Protein AF-A0A3A8RKP7-F1 (afdb_monomer)

Foldseek 3Di:
DFDFPDWDWDADPLRKIKIKTKGKDKDWDWDFDDPPDPDDDTDIDIWIKMKIKMKIFADCVLQVLQQVQDPVNLVVLQDADPQKAWDDWDTDSGMTMTMIMHTGQADQADDPPQPPPNDPHHHPVVRVVSVVSSVVSSSVCSVDDDDPPPPPPPDPPDPDPPDPPDDDD

Radius of gyration: 26.59 Å; Cα contacts (8 Å, |Δi|>4): 266; chains: 1; bounding box: 67×60×92 Å

Structure (mmCIF, N/CA/C/O backbone):
data_AF-A0A3A8RKP7-F1
#
_entry.id   AF-A0A3A8RKP7-F1
#
loop_
_atom_site.group_PDB
_atom_site.id
_atom_site.type_symbol
_atom_site.label_atom_id
_atom_site.label_alt_id
_atom_site.label_comp_id
_atom_site.label_asym_id
_atom_site.label_entity_id
_atom_site.label_seq_id
_atom_site.pdbx_PDB_ins_code
_atom_site.Cartn_x
_atom_site.Cartn_y
_atom_site.Cartn_z
_atom_site.occupancy
_atom_site.B_iso_or_equiv
_atom_site.auth_seq_id
_atom_site.auth_comp_id
_atom_site.auth_asym_id
_atom_site.auth_atom_id
_atom_site.pdbx_PDB_model_num
ATOM 1 N N . MET A 1 1 ? -4.243 12.089 -16.912 1.00 61.38 1 MET A N 1
ATOM 2 C CA . MET A 1 1 ? -4.050 11.099 -15.825 1.00 61.38 1 MET A CA 1
ATOM 3 C C . MET A 1 1 ? -3.986 9.742 -16.514 1.00 61.38 1 MET A C 1
ATOM 5 O O . MET A 1 1 ? -4.714 9.591 -17.479 1.00 61.38 1 MET A O 1
ATOM 9 N N . LEU A 1 2 ? -3.069 8.840 -16.154 1.00 77.44 2 LEU A N 1
ATOM 10 C CA . LEU A 1 2 ? -3.02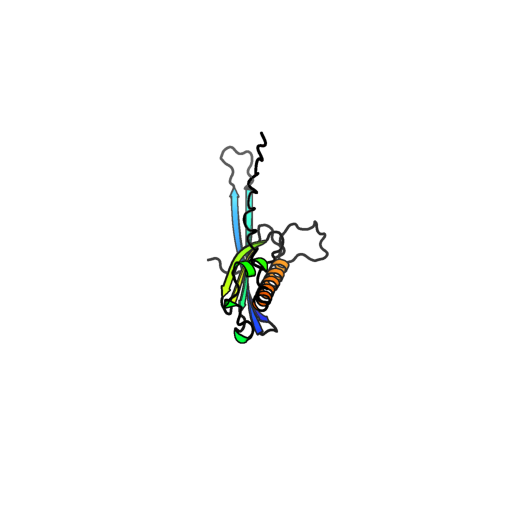1 7.506 -16.777 1.00 77.44 2 LEU A CA 1
ATOM 11 C C . LEU A 1 2 ? -4.050 6.604 -16.092 1.00 77.44 2 LEU A C 1
ATOM 13 O O . LEU A 1 2 ? -4.099 6.594 -14.856 1.00 77.44 2 LEU A O 1
ATOM 17 N N . ASP A 1 3 ? -4.836 5.877 -16.880 1.00 85.31 3 ASP A N 1
ATOM 18 C CA . ASP A 1 3 ? -5.833 4.946 -16.360 1.00 85.31 3 ASP A CA 1
ATOM 19 C C . ASP A 1 3 ? -5.170 3.675 -15.809 1.00 85.31 3 ASP A C 1
ATOM 21 O O . ASP A 1 3 ? -4.168 3.203 -16.357 1.00 85.31 3 ASP A O 1
ATOM 25 N N . PRO A 1 4 ? -5.676 3.126 -14.691 1.00 92.38 4 PRO A N 1
ATOM 26 C CA . PRO A 1 4 ? -5.143 1.898 -14.126 1.00 92.38 4 PRO A CA 1
ATOM 27 C C . PRO A 1 4 ? -5.556 0.692 -14.968 1.00 92.38 4 PRO A C 1
ATOM 29 O O . PRO A 1 4 ? -6.743 0.452 -15.175 1.00 92.38 4 PRO A O 1
ATOM 32 N N . TRP A 1 5 ? -4.581 -0.116 -15.381 1.00 91.94 5 TRP A N 1
ATOM 33 C CA . TRP A 1 5 ? -4.840 -1.387 -16.066 1.00 91.94 5 TRP A CA 1
ATOM 34 C C . TRP A 1 5 ? -5.259 -2.495 -15.087 1.00 91.94 5 TRP A C 1
ATOM 36 O O . TRP A 1 5 ? -5.877 -3.479 -15.485 1.00 91.94 5 TRP A O 1
ATOM 46 N N . LEU A 1 6 ? -4.975 -2.322 -13.791 1.00 93.62 6 LEU A N 1
ATOM 47 C CA . LEU A 1 6 ? -5.468 -3.183 -12.720 1.00 93.62 6 LEU A CA 1
ATOM 48 C C . LEU A 1 6 ? -6.203 -2.344 -11.686 1.00 93.62 6 LEU A C 1
ATOM 50 O O . LEU A 1 6 ? -5.631 -1.421 -11.108 1.00 93.62 6 LEU A O 1
ATOM 54 N N . THR A 1 7 ? -7.441 -2.726 -11.389 1.00 96.69 7 THR A N 1
ATOM 55 C CA . THR A 1 7 ? -8.146 -2.305 -10.178 1.00 96.69 7 THR A CA 1
ATOM 56 C C . THR A 1 7 ? -8.732 -3.538 -9.498 1.00 96.69 7 THR A C 1
ATOM 58 O O . THR A 1 7 ? -9.368 -4.382 -10.137 1.00 96.69 7 THR A O 1
ATOM 61 N N . ARG A 1 8 ? -8.490 -3.662 -8.193 1.00 96.88 8 ARG A N 1
ATOM 62 C CA . ARG A 1 8 ? -9.053 -4.717 -7.347 1.00 96.88 8 ARG A CA 1
ATOM 63 C C . ARG A 1 8 ? -9.619 -4.095 -6.089 1.00 96.88 8 ARG A C 1
ATOM 65 O O . ARG A 1 8 ? -8.943 -3.317 -5.422 1.00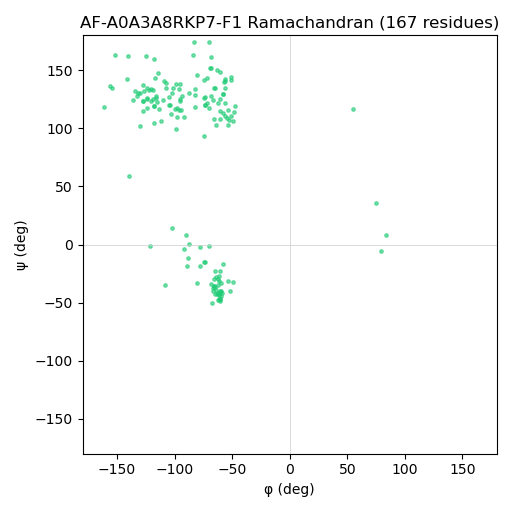 96.88 8 ARG A O 1
ATOM 72 N N . GLU A 1 9 ? -10.852 -4.451 -5.772 1.00 97.38 9 GLU A N 1
ATOM 73 C CA . GLU A 1 9 ? -11.546 -3.995 -4.577 1.00 97.38 9 GLU A CA 1
ATOM 74 C C . GLU A 1 9 ? -12.003 -5.214 -3.788 1.00 97.38 9 GLU A C 1
ATOM 76 O O . GLU A 1 9 ? -12.485 -6.189 -4.360 1.00 97.38 9 GLU A O 1
ATOM 81 N N . THR A 1 10 ? -11.792 -5.187 -2.478 1.00 96.75 10 THR A N 1
ATOM 82 C CA . THR A 1 10 ? -12.181 -6.285 -1.597 1.00 96.75 10 THR A CA 1
ATOM 83 C C . THR A 1 10 ? -12.484 -5.776 -0.198 1.00 96.75 10 THR A C 1
ATOM 85 O O . THR A 1 10 ? -12.102 -4.666 0.192 1.00 96.75 10 THR A O 1
ATOM 88 N N . ARG A 1 11 ? -13.177 -6.609 0.572 1.00 96.75 11 ARG A N 1
ATOM 89 C CA . ARG A 1 11 ? -13.441 -6.385 1.984 1.00 96.75 11 ARG A CA 1
ATOM 90 C C . ARG A 1 11 ? -12.652 -7.394 2.803 1.00 96.75 11 ARG A C 1
ATOM 92 O O . ARG A 1 11 ? -12.769 -8.596 2.596 1.00 96.75 11 ARG A O 1
ATOM 99 N N . LEU A 1 12 ? -11.851 -6.885 3.727 1.00 94.94 12 LEU A N 1
ATOM 100 C CA . LEU A 1 12 ? -11.018 -7.693 4.608 1.00 94.94 12 LEU A CA 1
ATOM 101 C C . LEU A 1 12 ? -11.828 -8.179 5.820 1.00 94.94 12 LEU A C 1
ATOM 103 O O . LEU A 1 12 ? -12.898 -7.645 6.129 1.00 94.94 12 LEU A O 1
ATOM 107 N N . ALA A 1 13 ? -11.315 -9.195 6.517 1.00 93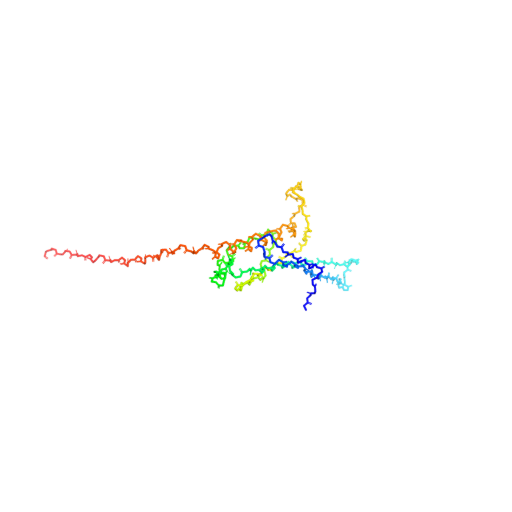.50 13 ALA A N 1
ATOM 108 C CA . ALA A 1 13 ? -12.000 -9.843 7.642 1.00 93.50 13 ALA A CA 1
ATOM 109 C C . ALA A 1 13 ? -12.292 -8.891 8.820 1.00 93.50 13 ALA A C 1
ATOM 111 O O . ALA A 1 13 ? -13.270 -9.051 9.546 1.00 93.50 13 ALA A O 1
ATOM 112 N N . ASP A 1 14 ? -11.485 -7.844 8.988 1.00 91.00 14 ASP A N 1
ATOM 113 C CA . ASP A 1 14 ? -11.690 -6.781 9.977 1.00 91.00 14 ASP A CA 1
ATOM 114 C C . ASP A 1 14 ? -12.768 -5.754 9.566 1.00 91.00 14 ASP A C 1
ATOM 116 O O . ASP A 1 14 ? -13.090 -4.832 10.328 1.00 91.00 14 ASP A O 1
ATOM 120 N N . GLY A 1 15 ? -13.347 -5.925 8.376 1.00 92.81 15 GLY A N 1
ATOM 121 C CA . GLY A 1 15 ? -14.344 -5.055 7.776 1.00 92.81 15 GLY A CA 1
ATOM 122 C C . GLY A 1 15 ? -13.769 -3.841 7.049 1.00 92.81 15 GLY A C 1
ATOM 123 O O . GLY A 1 15 ? -14.562 -2.981 6.660 1.00 92.81 15 GLY A O 1
ATOM 124 N N . ALA A 1 16 ? -12.449 -3.747 6.870 1.00 96.06 16 ALA A N 1
ATOM 125 C CA . ALA A 1 16 ? -11.829 -2.696 6.076 1.00 96.06 16 ALA A CA 1
ATOM 126 C C . ALA A 1 16 ? -12.096 -2.903 4.577 1.00 96.06 16 ALA A C 1
ATOM 128 O O . ALA A 1 16 ? -12.128 -4.028 4.079 1.00 96.06 16 ALA A O 1
ATOM 129 N N . HIS A 1 17 ? -12.299 -1.806 3.851 1.00 97.75 17 HIS A N 1
ATOM 130 C CA . HIS A 1 17 ? -12.438 -1.813 2.398 1.00 97.75 17 HIS A CA 1
ATOM 131 C C . HIS A 1 17 ? -11.081 -1.484 1.785 1.00 97.75 17 HIS A C 1
ATOM 133 O O . HIS A 1 17 ? -10.559 -0.381 1.976 1.00 97.75 17 HIS A O 1
ATOM 139 N N . LEU A 1 18 ? -10.520 -2.441 1.057 1.00 97.94 18 LEU A N 1
ATOM 140 C CA . LEU A 1 18 ? -9.252 -2.307 0.363 1.00 97.94 18 LEU A CA 1
ATOM 141 C C . LEU A 1 18 ? -9.508 -2.065 -1.124 1.00 97.94 18 LEU A C 1
ATOM 143 O O . LEU A 1 18 ? -10.223 -2.831 -1.765 1.00 97.94 18 LEU A O 1
ATOM 147 N N . ARG A 1 19 ? -8.862 -1.042 -1.681 1.00 97.94 19 ARG A N 1
ATOM 148 C CA . ARG A 1 19 ? -8.732 -0.834 -3.123 1.00 97.94 19 ARG A CA 1
ATOM 149 C C . ARG A 1 19 ? -7.259 -0.821 -3.505 1.00 97.94 19 ARG A C 1
ATOM 151 O O . ARG A 1 19 ? -6.496 0.001 -3.000 1.00 97.94 19 ARG A O 1
ATOM 158 N N . LEU A 1 20 ? -6.889 -1.702 -4.421 1.00 97.69 20 LEU A N 1
ATOM 159 C CA . LEU A 1 20 ? -5.583 -1.761 -5.060 1.00 97.69 20 LEU A CA 1
ATOM 160 C C . LEU A 1 20 ? -5.714 -1.287 -6.504 1.00 97.69 20 LEU A C 1
ATOM 162 O O . LEU A 1 20 ? -6.670 -1.646 -7.195 1.00 97.69 20 LEU A O 1
ATOM 166 N N . SER A 1 21 ? -4.748 -0.505 -6.968 1.00 97.12 21 SER A N 1
ATOM 167 C CA . SER A 1 21 ? -4.653 -0.133 -8.376 1.00 97.12 21 SER A CA 1
ATOM 168 C C . SER A 1 21 ? -3.214 -0.109 -8.863 1.00 97.12 21 SER A C 1
ATOM 170 O O . SER A 1 21 ? -2.329 0.339 -8.130 1.00 97.12 21 SER A O 1
ATOM 172 N N . ALA A 1 22 ? -3.005 -0.539 -10.106 1.00 95.38 22 ALA A N 1
ATOM 173 C CA . ALA A 1 22 ? -1.721 -0.475 -10.789 1.00 95.38 22 ALA A CA 1
ATOM 174 C C . ALA A 1 22 ? -1.841 0.360 -12.066 1.00 95.38 22 ALA A C 1
ATOM 176 O O . ALA A 1 22 ? -2.785 0.201 -12.841 1.00 95.38 22 ALA A O 1
ATOM 177 N N . VAL A 1 23 ? -0.883 1.262 -12.261 1.00 94.25 23 VAL A N 1
ATOM 178 C CA . VAL A 1 23 ? -0.758 2.110 -13.448 1.00 94.25 23 VAL A CA 1
ATOM 179 C C . VAL A 1 23 ? 0.654 1.943 -13.977 1.00 94.25 23 VAL A C 1
ATOM 181 O O . VAL A 1 23 ? 1.615 2.207 -13.257 1.00 94.25 23 VAL A O 1
ATOM 184 N N . GLU A 1 24 ? 0.784 1.554 -15.235 1.00 90.06 24 GLU A N 1
ATOM 185 C CA . GLU A 1 24 ? 2.074 1.446 -15.901 1.00 90.06 24 GLU A CA 1
ATOM 186 C C . GLU A 1 24 ? 2.307 2.655 -16.801 1.00 90.06 24 GLU A C 1
ATOM 188 O O . GLU A 1 24 ? 1.419 3.111 -17.523 1.00 90.06 24 GLU A O 1
ATOM 193 N N . ARG A 1 25 ? 3.515 3.210 -16.725 1.00 87.31 25 ARG A N 1
ATOM 194 C CA . ARG A 1 25 ? 3.975 4.264 -17.617 1.00 87.31 25 ARG A CA 1
ATOM 195 C C . ARG A 1 25 ? 5.174 3.748 -18.394 1.00 87.31 25 ARG A C 1
ATOM 197 O O . ARG A 1 25 ? 6.280 3.739 -17.861 1.00 87.31 25 ARG A O 1
ATOM 204 N N . ARG A 1 26 ? 4.928 3.425 -19.659 1.00 82.00 26 ARG A N 1
ATOM 205 C CA . ARG A 1 26 ? 5.942 3.056 -20.645 1.00 82.00 26 ARG A CA 1
ATOM 206 C C . ARG A 1 26 ? 6.488 4.300 -21.337 1.00 82.00 26 ARG A C 1
ATOM 208 O O . ARG A 1 26 ? 5.725 5.150 -21.804 1.00 82.00 26 ARG A O 1
ATOM 215 N N . ARG A 1 27 ? 7.811 4.440 -21.409 1.00 76.06 27 ARG A N 1
ATOM 216 C CA . ARG A 1 27 ? 8.482 5.459 -22.230 1.00 76.06 27 ARG A CA 1
ATOM 217 C C . ARG A 1 27 ? 9.450 4.779 -23.186 1.00 76.06 27 ARG A C 1
ATOM 219 O O . ARG A 1 27 ? 10.453 4.217 -22.771 1.00 76.06 27 ARG A O 1
ATOM 226 N N . ASN A 1 28 ? 9.190 4.946 -24.476 1.00 74.44 28 ASN A N 1
ATOM 227 C CA . ASN A 1 28 ? 10.072 4.474 -25.535 1.00 74.44 28 ASN A CA 1
ATOM 228 C C . ASN A 1 28 ? 10.998 5.617 -25.955 1.00 74.44 28 ASN A C 1
ATOM 230 O O . ASN A 1 28 ? 10.548 6.648 -26.456 1.00 74.44 28 ASN A O 1
ATOM 234 N N . LYS A 1 29 ? 12.303 5.462 -25.737 1.00 70.69 29 LYS A N 1
ATOM 235 C CA . LYS A 1 29 ? 13.331 6.351 -26.282 1.00 70.69 29 LYS A CA 1
ATOM 236 C C . LYS A 1 29 ? 13.904 5.705 -27.534 1.00 70.69 29 LYS A C 1
ATOM 238 O O . LYS A 1 29 ? 14.632 4.722 -27.443 1.00 70.69 29 LYS A O 1
ATOM 243 N N . ILE A 1 30 ? 13.604 6.284 -28.690 1.00 74.56 30 ILE A N 1
ATOM 244 C CA . ILE A 1 30 ? 14.209 5.896 -29.964 1.00 74.56 30 ILE A CA 1
ATOM 245 C C . ILE A 1 30 ? 15.344 6.877 -30.242 1.00 74.56 30 ILE A C 1
ATOM 247 O O . ILE A 1 30 ? 15.115 8.076 -30.371 1.00 74.56 30 ILE A O 1
ATOM 251 N N . SER A 1 31 ? 16.576 6.382 -30.307 1.00 69.12 31 SER A N 1
ATOM 252 C CA . SER A 1 31 ? 17.723 7.166 -30.758 1.00 69.12 31 SER A CA 1
ATOM 253 C C . SER A 1 31 ? 18.018 6.813 -32.211 1.00 69.12 31 SER A C 1
ATOM 255 O O . SER A 1 31 ? 18.334 5.662 -32.535 1.00 69.12 31 SER A O 1
ATOM 257 N N . VAL A 1 32 ? 17.872 7.816 -33.079 1.00 66.56 32 VAL A N 1
ATOM 258 C CA . VAL A 1 32 ? 18.281 7.757 -3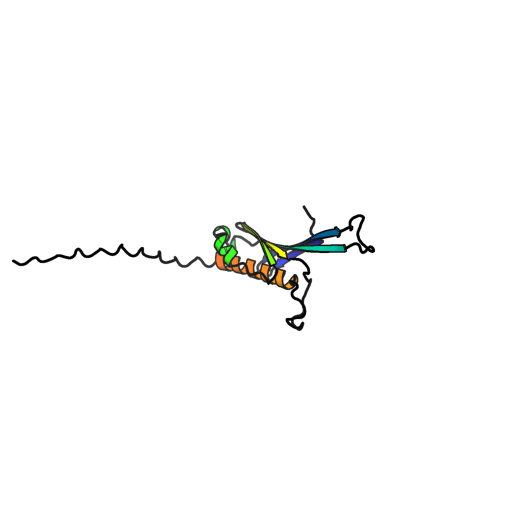4.483 1.00 66.56 32 VAL A CA 1
ATOM 259 C C . VAL A 1 32 ? 19.683 8.368 -34.576 1.00 66.56 32 VAL A C 1
ATOM 261 O O . VAL A 1 32 ? 19.866 9.495 -34.115 1.00 66.56 32 VAL A O 1
ATOM 264 N N . PRO A 1 33 ? 20.685 7.644 -35.101 1.00 67.62 33 PRO A N 1
ATOM 265 C CA . PRO A 1 33 ? 22.018 8.202 -35.309 1.00 67.62 33 PRO A CA 1
ATOM 266 C C . PRO A 1 33 ? 22.003 9.363 -36.316 1.00 67.62 33 PRO A C 1
ATOM 268 O O . PRO A 1 33 ? 21.179 9.376 -37.231 1.00 67.62 33 PRO A O 1
ATOM 271 N N . GLY A 1 34 ? 22.926 10.315 -36.153 1.00 65.00 34 GLY A N 1
ATOM 272 C CA . GLY A 1 34 ? 23.129 11.427 -37.088 1.00 65.00 34 GLY A CA 1
ATOM 273 C C . GLY A 1 34 ? 23.735 10.997 -38.437 1.00 65.00 34 GLY A C 1
ATOM 274 O O . GLY A 1 34 ? 24.122 9.837 -38.597 1.00 65.00 34 GLY A O 1
ATOM 275 N N . PRO A 1 35 ? 23.847 11.926 -39.404 1.00 64.50 35 PRO A N 1
ATOM 276 C CA . PRO A 1 35 ? 24.147 11.622 -40.809 1.00 64.50 35 PRO A CA 1
ATOM 277 C C . PRO A 1 35 ? 25.493 10.918 -41.074 1.00 64.50 35 PRO A C 1
ATOM 279 O O . PRO A 1 35 ? 25.595 10.204 -42.063 1.00 64.50 35 PRO A O 1
ATOM 282 N N . ASN A 1 36 ? 26.484 11.030 -40.180 1.00 71.38 36 ASN A N 1
ATOM 283 C CA . ASN A 1 36 ? 27.832 10.460 -40.364 1.00 71.38 36 ASN A CA 1
ATOM 284 C C . ASN A 1 36 ? 28.095 9.155 -39.581 1.00 71.38 36 ASN A C 1
ATOM 286 O O . ASN A 1 36 ? 29.246 8.760 -39.406 1.00 71.38 36 ASN A O 1
ATOM 290 N N . ALA A 1 37 ? 27.063 8.486 -39.056 1.00 62.56 37 ALA A N 1
ATOM 291 C CA . ALA A 1 37 ? 27.256 7.265 -38.271 1.00 62.56 37 ALA A CA 1
ATOM 292 C C . ALA A 1 37 ? 27.423 6.013 -39.166 1.00 62.56 37 ALA A C 1
ATOM 294 O O . ALA A 1 37 ? 26.557 5.753 -40.008 1.00 62.56 37 ALA A O 1
ATOM 295 N N . PRO A 1 38 ? 28.473 5.191 -38.964 1.00 57.47 38 PRO A N 1
ATOM 296 C CA . PRO A 1 38 ? 28.668 3.965 -39.728 1.00 57.47 38 PRO A CA 1
ATOM 297 C C . PRO A 1 38 ? 27.636 2.906 -39.308 1.00 57.47 38 PRO A C 1
ATOM 299 O O . PRO A 1 38 ? 27.563 2.531 -38.143 1.00 57.47 38 PRO A O 1
ATOM 302 N N . TRP A 1 39 ? 26.844 2.446 -40.281 1.00 56.41 39 TRP A N 1
ATOM 303 C CA . TRP A 1 39 ? 25.930 1.292 -40.252 1.00 56.41 39 TRP A CA 1
ATOM 304 C C . TRP A 1 39 ? 24.851 1.238 -39.142 1.00 56.41 39 TRP A C 1
ATOM 306 O O . TRP A 1 39 ? 25.084 1.167 -37.938 1.00 56.41 39 TRP A O 1
ATOM 316 N N . ARG A 1 40 ? 23.588 1.269 -39.589 1.00 62.41 40 ARG A N 1
ATOM 317 C CA . ARG A 1 40 ? 22.405 1.604 -38.785 1.00 62.41 40 ARG A CA 1
ATOM 318 C C . ARG A 1 40 ? 21.988 0.496 -37.814 1.00 62.41 40 ARG A C 1
ATOM 320 O O . ARG A 1 40 ? 21.473 -0.538 -38.229 1.00 62.41 40 ARG A O 1
ATOM 327 N N . ARG A 1 41 ? 21.984 0.802 -36.515 1.00 59.06 41 ARG A N 1
ATOM 328 C CA . ARG A 1 41 ? 21.085 0.147 -35.552 1.00 59.06 41 ARG A CA 1
ATOM 329 C C . ARG A 1 41 ? 20.323 1.218 -34.768 1.00 59.06 41 ARG A C 1
ATOM 331 O O . ARG A 1 41 ? 20.927 2.002 -34.039 1.00 59.06 41 ARG A O 1
ATOM 338 N N . LYS A 1 42 ? 18.993 1.281 -34.939 1.00 66.56 42 LYS A N 1
ATOM 339 C CA . LYS A 1 42 ? 18.117 2.104 -34.085 1.00 66.56 42 LYS A CA 1
ATOM 340 C C . LYS A 1 42 ? 18.269 1.592 -32.652 1.00 66.56 42 LYS A C 1
ATOM 342 O O . LYS A 1 42 ? 18.079 0.402 -32.414 1.00 66.56 42 LYS A O 1
ATOM 347 N N . LYS A 1 43 ? 18.609 2.467 -31.704 1.00 59.59 43 LYS A N 1
ATOM 348 C CA . LYS A 1 43 ? 18.607 2.103 -30.281 1.00 59.59 43 LYS A CA 1
ATOM 349 C C . LYS A 1 43 ? 17.238 2.449 -29.712 1.00 59.59 43 LYS A C 1
ATOM 351 O O . LYS A 1 43 ? 16.907 3.629 -29.605 1.00 59.59 43 LYS A O 1
ATOM 356 N N . ALA A 1 44 ? 16.449 1.432 -29.386 1.00 67.31 44 ALA A N 1
ATOM 357 C CA . ALA A 1 44 ? 15.237 1.584 -28.595 1.00 67.31 44 ALA A CA 1
ATOM 358 C C . ALA A 1 44 ? 15.586 1.300 -27.129 1.00 67.31 44 ALA A C 1
ATOM 360 O O . ALA A 1 44 ? 16.170 0.261 -26.830 1.00 67.31 44 ALA A O 1
ATOM 361 N N . LYS A 1 45 ? 15.274 2.234 -26.229 1.00 60.59 45 LYS A N 1
ATOM 362 C CA . LYS A 1 45 ? 15.287 1.995 -24.786 1.00 60.59 45 LYS A CA 1
ATOM 363 C C . LYS A 1 45 ? 13.870 2.139 -24.263 1.00 60.59 45 LYS A C 1
ATOM 365 O O . LYS A 1 45 ? 13.245 3.179 -24.464 1.00 60.59 45 LYS A O 1
ATOM 370 N N . GLU A 1 46 ? 13.391 1.088 -23.628 1.00 69.12 46 GLU A N 1
ATOM 371 C CA . GLU A 1 46 ? 12.089 1.035 -22.992 1.00 69.12 46 GLU A CA 1
ATOM 372 C C . GLU A 1 46 ? 12.248 1.281 -21.498 1.00 69.12 46 GLU A C 1
ATOM 374 O O . GLU A 1 46 ? 13.208 0.830 -20.873 1.00 69.12 46 GLU A O 1
ATOM 379 N N . TYR A 1 47 ? 11.339 2.077 -20.963 1.00 67.19 47 TYR A N 1
ATOM 380 C CA . TYR A 1 47 ? 11.345 2.516 -19.586 1.00 67.19 47 TYR A CA 1
ATOM 381 C C . TYR A 1 47 ? 9.960 2.270 -19.010 1.00 67.19 47 TYR A C 1
ATOM 383 O O . TYR A 1 47 ? 9.052 3.069 -19.256 1.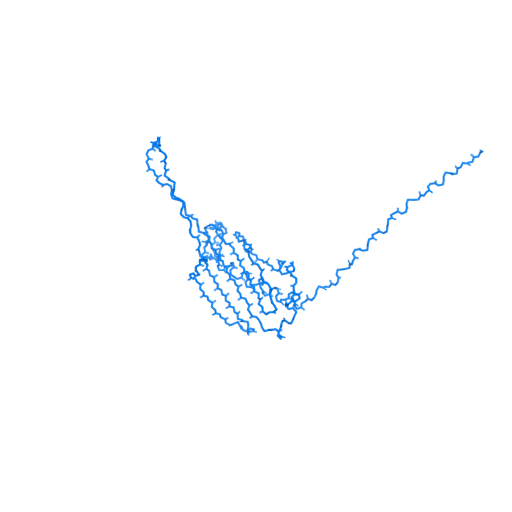00 67.19 47 TYR A O 1
ATOM 391 N N . ASP A 1 48 ? 9.819 1.201 -18.235 1.00 79.19 48 ASP A N 1
ATOM 392 C CA . ASP A 1 48 ? 8.554 0.857 -17.599 1.00 79.19 48 ASP A CA 1
ATOM 393 C C . ASP A 1 48 ? 8.596 1.239 -16.134 1.00 79.19 48 ASP A C 1
ATOM 395 O O . ASP A 1 48 ? 9.365 0.716 -15.328 1.00 79.19 48 ASP A O 1
ATOM 399 N N . THR A 1 49 ? 7.780 2.228 -15.795 1.00 88.50 49 THR A N 1
ATOM 400 C CA . THR A 1 49 ? 7.565 2.639 -14.415 1.00 88.50 49 THR A CA 1
ATOM 401 C C . THR A 1 49 ? 6.210 2.134 -13.961 1.00 88.50 49 THR A C 1
ATOM 403 O O . THR A 1 49 ? 5.183 2.555 -14.502 1.00 88.50 49 THR A O 1
ATOM 406 N N . LEU A 1 50 ? 6.196 1.305 -12.919 1.00 92.62 50 LEU A N 1
ATOM 407 C CA . LEU A 1 50 ? 4.956 0.865 -12.293 1.00 92.62 50 LEU A CA 1
ATOM 408 C C . LEU A 1 50 ? 4.610 1.770 -11.112 1.00 92.62 50 LEU A C 1
ATOM 410 O O . LEU A 1 50 ? 5.410 1.982 -10.200 1.00 92.62 50 LEU A O 1
ATOM 414 N N . PHE A 1 51 ? 3.385 2.282 -11.100 1.00 94.88 51 PHE A N 1
ATOM 415 C CA . PHE A 1 51 ? 2.796 2.937 -9.943 1.00 94.88 51 PHE A CA 1
ATOM 416 C C . PHE A 1 51 ? 1.791 1.997 -9.296 1.00 94.88 51 PHE A C 1
ATOM 418 O O . PHE A 1 51 ? 0.792 1.630 -9.913 1.00 94.88 51 PHE A O 1
ATOM 425 N N . LEU A 1 52 ? 2.039 1.660 -8.034 1.00 96.75 52 LEU A N 1
ATOM 426 C CA . LEU A 1 52 ? 1.130 0.8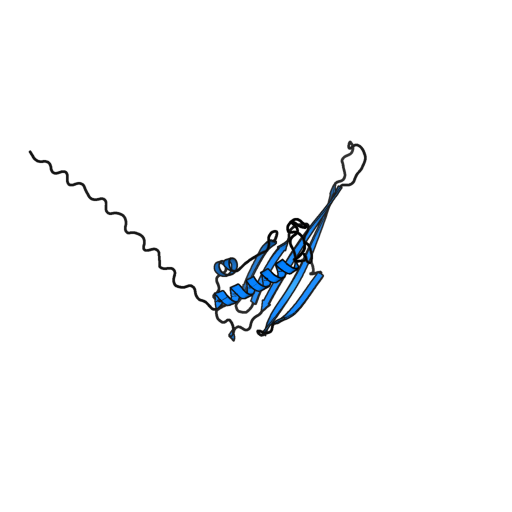70 -7.213 1.00 96.75 52 LEU A CA 1
ATOM 427 C C . LEU A 1 52 ? 0.483 1.776 -6.179 1.00 96.75 52 LEU A C 1
ATOM 429 O O . LEU A 1 52 ? 1.154 2.585 -5.535 1.00 96.75 52 LEU A O 1
ATOM 433 N N . GLU A 1 53 ? -0.823 1.640 -6.008 1.00 97.75 53 GLU A N 1
ATOM 434 C CA . GLU A 1 53 ? -1.583 2.404 -5.033 1.00 97.75 53 GLU A CA 1
ATOM 435 C C . GLU A 1 53 ? -2.507 1.484 -4.236 1.00 97.75 53 GLU A C 1
ATOM 437 O O . GLU A 1 53 ? -3.291 0.728 -4.804 1.00 97.75 53 GLU A O 1
ATOM 442 N N . ALA A 1 54 ? -2.412 1.580 -2.911 1.00 98.00 54 ALA A N 1
ATOM 443 C CA . ALA A 1 54 ? -3.270 0.900 -1.959 1.00 98.00 54 ALA A CA 1
ATOM 444 C C . ALA A 1 54 ? -4.061 1.942 -1.167 1.00 98.00 54 ALA A C 1
ATOM 446 O O . ALA A 1 54 ? -3.493 2.867 -0.577 1.00 98.00 54 ALA A O 1
ATOM 447 N N . ARG A 1 55 ? -5.383 1.795 -1.153 1.00 97.81 55 ARG A N 1
ATOM 448 C CA . ARG A 1 55 ? -6.305 2.606 -0.358 1.00 97.81 55 ARG A CA 1
ATOM 449 C C . ARG A 1 55 ? -7.037 1.702 0.611 1.00 97.81 55 ARG A C 1
ATOM 451 O O . ARG A 1 55 ? -7.684 0.750 0.187 1.00 97.81 55 ARG A O 1
ATOM 458 N N . LEU A 1 56 ? -6.972 2.034 1.889 1.00 97.69 56 LEU A N 1
ATOM 459 C CA . LEU A 1 56 ? -7.652 1.309 2.948 1.00 97.69 56 LEU A CA 1
ATOM 460 C C . LEU A 1 56 ? -8.655 2.242 3.614 1.00 97.69 56 LEU A C 1
ATOM 462 O O . LEU A 1 56 ? -8.275 3.279 4.154 1.00 97.69 56 LEU A O 1
ATOM 466 N N . ARG A 1 57 ? -9.937 1.884 3.573 1.00 97.25 57 ARG A N 1
ATOM 467 C CA . ARG A 1 57 ? -10.993 2.566 4.323 1.00 97.25 57 ARG A CA 1
ATOM 468 C C . ARG A 1 57 ? -11.409 1.706 5.507 1.00 97.25 57 ARG A C 1
ATOM 470 O O . ARG A 1 57 ? -11.791 0.553 5.332 1.00 97.25 57 ARG A O 1
ATOM 477 N N . VAL A 1 58 ? -11.383 2.287 6.697 1.00 96.31 58 VAL A N 1
ATOM 478 C CA . VAL A 1 58 ? -11.745 1.629 7.956 1.00 96.31 58 VAL A CA 1
ATOM 479 C C . VAL A 1 58 ? -12.942 2.321 8.597 1.00 96.31 58 VAL A C 1
ATOM 481 O O . VAL A 1 58 ? -13.237 3.477 8.309 1.00 96.31 58 VAL A O 1
ATOM 484 N N . LYS A 1 59 ? -13.646 1.621 9.488 1.00 92.19 59 LYS A N 1
ATOM 485 C CA . LYS A 1 59 ? -14.724 2.227 10.281 1.00 92.19 59 LYS A CA 1
ATOM 486 C C . LYS A 1 59 ? -14.127 3.115 11.376 1.00 92.19 59 LYS A C 1
ATOM 488 O O . LYS A 1 59 ? -13.376 2.591 12.202 1.00 92.19 59 LYS A O 1
ATOM 493 N N . ALA A 1 60 ? -14.537 4.386 11.468 1.00 88.69 60 ALA A N 1
ATOM 494 C CA . ALA A 1 60 ? -14.071 5.301 12.520 1.00 88.69 60 ALA A CA 1
ATOM 495 C C . ALA A 1 60 ? -14.230 4.722 13.934 1.00 88.69 60 ALA A C 1
ATOM 497 O O . ALA A 1 60 ? -13.309 4.810 14.739 1.00 88.69 60 ALA A O 1
ATOM 498 N N . LYS A 1 61 ? -15.345 4.027 14.216 1.00 88.38 61 LYS A N 1
ATOM 499 C CA . LYS A 1 61 ? -15.594 3.387 15.525 1.00 88.38 61 LYS A CA 1
ATOM 500 C C . LYS A 1 61 ? -14.465 2.441 15.974 1.00 88.38 61 LYS A C 1
ATOM 502 O O . LYS A 1 61 ? -14.230 2.313 17.167 1.00 88.38 61 LYS A O 1
ATOM 507 N N . ARG A 1 62 ? -13.769 1.777 15.039 1.00 87.69 62 ARG A N 1
ATOM 508 C CA . ARG A 1 62 ? -12.652 0.852 15.335 1.00 87.69 62 ARG A CA 1
ATOM 509 C C . ARG A 1 62 ? -11.287 1.548 15.391 1.00 87.69 62 ARG A C 1
ATOM 511 O O . ARG A 1 62 ? -10.334 0.976 15.918 1.00 87.69 62 ARG A O 1
ATOM 518 N N . HIS A 1 63 ? -11.183 2.744 14.816 1.00 90.00 63 HIS A N 1
ATOM 519 C CA . HIS A 1 63 ? -9.942 3.512 14.701 1.00 90.00 63 HIS A CA 1
ATOM 520 C C . HIS A 1 63 ? -10.185 5.010 14.958 1.00 90.00 63 HIS A C 1
ATOM 522 O O . HIS A 1 63 ? -9.894 5.833 14.091 1.00 90.00 63 HIS A O 1
ATOM 528 N N . PRO A 1 64 ? -10.693 5.397 16.145 1.00 89.12 64 PRO A N 1
ATOM 529 C CA . PRO A 1 64 ? -11.080 6.786 16.415 1.00 89.12 64 PRO A CA 1
ATOM 530 C C . PRO A 1 64 ? -9.890 7.756 16.371 1.00 89.12 64 PRO A C 1
ATOM 532 O O . PRO A 1 64 ? -10.037 8.923 16.029 1.00 89.12 64 PRO A O 1
ATOM 535 N N . ARG A 1 65 ? -8.689 7.256 16.676 1.00 91.19 65 ARG A N 1
ATOM 536 C CA . ARG A 1 65 ? -7.434 8.018 16.719 1.00 91.19 65 ARG A CA 1
ATOM 537 C C . ARG A 1 65 ? -6.677 8.043 15.386 1.00 91.19 65 ARG A C 1
ATOM 539 O O . ARG A 1 65 ? -5.550 8.521 15.322 1.00 91.19 65 ARG A O 1
ATOM 546 N N . LEU A 1 66 ? -7.270 7.545 14.300 1.00 92.06 66 LEU A N 1
ATOM 547 C CA . LEU A 1 66 ? -6.622 7.603 12.987 1.00 92.06 66 LEU A CA 1
ATOM 548 C C . LEU A 1 66 ? -6.445 9.048 12.505 1.00 92.06 66 LEU A C 1
ATOM 550 O O . LEU A 1 66 ? -5.411 9.383 11.939 1.00 92.06 66 LEU A O 1
ATOM 554 N N . ALA A 1 67 ? -7.420 9.916 12.791 1.00 88.38 67 ALA A N 1
ATOM 555 C CA . ALA A 1 67 ? -7.349 11.341 12.465 1.00 88.38 67 ALA A CA 1
ATOM 556 C C . ALA A 1 67 ? -6.237 12.086 13.226 1.00 88.38 67 ALA A C 1
ATOM 558 O O . ALA A 1 67 ? -5.782 13.127 12.769 1.00 88.38 67 ALA A O 1
ATOM 559 N N . THR A 1 68 ? -5.801 11.556 14.373 1.00 90.44 68 THR A N 1
ATOM 560 C CA . THR A 1 68 ? -4.736 12.148 15.196 1.00 90.44 68 THR A CA 1
ATOM 561 C C . THR A 1 68 ? -3.346 11.616 14.843 1.00 90.44 68 THR A C 1
ATOM 563 O O . THR A 1 68 ? -2.361 12.052 15.433 1.00 90.44 68 THR A O 1
ATOM 566 N N . LEU A 1 69 ? -3.244 10.654 13.917 1.00 92.38 69 LEU A N 1
ATOM 567 C CA . LEU A 1 69 ? -1.960 10.116 13.486 1.00 92.38 69 LEU A CA 1
ATOM 568 C C . LEU A 1 69 ? -1.210 11.174 12.671 1.00 92.38 69 LEU A C 1
ATOM 570 O O . LEU A 1 69 ? -1.666 11.591 11.607 1.00 92.38 69 LEU A O 1
ATOM 574 N N . THR A 1 70 ? -0.048 11.592 13.170 1.00 92.38 70 THR A N 1
ATOM 575 C CA . THR A 1 70 ? 0.809 12.547 12.467 1.00 92.38 70 THR A CA 1
ATOM 576 C C . THR A 1 70 ? 1.418 11.918 11.217 1.00 92.38 70 THR A C 1
ATOM 578 O O . THR A 1 70 ? 1.649 10.706 11.147 1.00 92.38 70 THR A O 1
ATOM 581 N N . GLN A 1 71 ? 1.704 12.761 10.225 1.00 93.38 71 GLN A N 1
ATOM 582 C CA . GLN A 1 71 ? 2.318 12.325 8.975 1.00 93.38 71 GLN A CA 1
ATOM 583 C C . GLN A 1 71 ? 3.677 11.647 9.216 1.00 93.38 71 GLN A C 1
ATOM 585 O O . GLN A 1 71 ? 3.933 10.600 8.626 1.00 93.38 71 GLN A O 1
ATOM 590 N N . ASP A 1 72 ? 4.499 12.188 10.120 1.00 92.81 72 ASP A N 1
ATOM 591 C CA . ASP A 1 72 ? 5.833 11.654 10.427 1.00 92.81 72 ASP A CA 1
ATOM 592 C C . ASP A 1 72 ? 5.755 10.235 11.000 1.00 92.81 72 ASP A C 1
ATOM 594 O O . ASP A 1 72 ? 6.388 9.315 10.482 1.00 92.81 72 ASP A O 1
ATOM 598 N N . ARG A 1 73 ? 4.876 10.012 11.988 1.00 92.00 73 ARG A N 1
ATOM 599 C CA . ARG A 1 73 ? 4.634 8.675 12.557 1.00 92.00 73 ARG A CA 1
ATOM 600 C C . ARG A 1 73 ? 4.121 7.688 11.520 1.00 92.00 73 ARG A C 1
ATOM 602 O O . ARG A 1 73 ? 4.493 6.517 11.521 1.00 92.00 73 ARG A O 1
ATOM 609 N N . ALA A 1 74 ? 3.238 8.135 10.634 1.00 94.00 74 ALA A N 1
ATOM 610 C CA . ALA A 1 74 ? 2.759 7.271 9.570 1.00 94.00 74 ALA A CA 1
ATOM 611 C C . ALA A 1 74 ? 3.877 6.926 8.582 1.00 94.00 74 ALA A C 1
ATOM 613 O O . ALA A 1 74 ? 3.947 5.792 8.117 1.00 94.00 74 ALA A O 1
ATOM 614 N N . GLN A 1 75 ? 4.769 7.870 8.284 1.00 95.56 75 GLN A N 1
ATOM 615 C CA . GLN A 1 75 ? 5.918 7.630 7.421 1.00 95.56 75 GLN A CA 1
ATOM 616 C C . GLN A 1 75 ? 6.914 6.644 8.051 1.00 95.56 75 GLN A C 1
ATOM 618 O O . GLN A 1 75 ? 7.437 5.793 7.336 1.00 95.56 75 GLN A O 1
ATOM 623 N N . GLU A 1 76 ? 7.107 6.669 9.373 1.00 93.56 76 GLU A N 1
ATOM 624 C CA . GLU A 1 76 ? 7.919 5.677 10.102 1.00 93.56 76 GLU A CA 1
ATOM 625 C C . GLU A 1 76 ? 7.379 4.242 9.971 1.00 93.56 76 GLU A C 1
ATOM 627 O O . GLU A 1 76 ? 8.156 3.281 9.943 1.00 93.56 76 GLU A O 1
ATOM 632 N N . ALA A 1 77 ? 6.057 4.088 9.845 1.00 95.25 77 ALA A N 1
ATOM 633 C CA . ALA A 1 77 ? 5.408 2.798 9.609 1.00 95.25 77 ALA A CA 1
ATOM 634 C C . ALA A 1 77 ? 5.586 2.272 8.177 1.00 95.25 77 ALA A C 1
ATOM 636 O O . ALA A 1 77 ? 5.327 1.093 7.927 1.00 95.25 77 ALA A O 1
ATOM 637 N N . VAL A 1 78 ? 6.007 3.114 7.228 1.00 96.56 78 VAL A N 1
ATOM 638 C CA . VAL A 1 78 ? 6.190 2.697 5.838 1.00 96.56 78 VAL A CA 1
ATOM 639 C C . VAL A 1 78 ? 7.434 1.824 5.717 1.00 96.56 78 VAL A C 1
ATOM 641 O O . VAL A 1 78 ? 8.565 2.245 5.970 1.00 96.56 78 VAL A O 1
ATOM 644 N N . ARG A 1 79 ? 7.222 0.590 5.261 1.00 94.75 79 ARG A N 1
ATOM 645 C CA . ARG A 1 79 ? 8.271 -0.343 4.857 1.00 94.75 79 ARG A CA 1
ATOM 646 C C . ARG A 1 79 ? 8.078 -0.661 3.383 1.00 94.75 79 ARG A C 1
ATOM 648 O O . ARG A 1 79 ? 7.035 -1.177 2.994 1.00 94.75 79 ARG A O 1
ATOM 655 N N . LEU A 1 80 ? 9.077 -0.342 2.564 1.00 91.75 80 LEU A N 1
ATOM 656 C CA . LEU A 1 80 ? 9.068 -0.606 1.126 1.00 91.75 80 LEU A CA 1
ATOM 657 C C . LEU A 1 80 ? 10.147 -1.632 0.769 1.00 91.75 80 LEU A C 1
ATOM 659 O O . LEU A 1 80 ? 11.191 -1.651 1.426 1.00 91.75 80 LEU A O 1
ATOM 663 N N . PRO A 1 81 ? 9.926 -2.475 -0.253 1.00 88.44 81 PRO A N 1
ATOM 664 C CA . PRO A 1 81 ? 10.981 -3.343 -0.752 1.00 88.44 81 PRO A CA 1
ATOM 665 C C . PRO A 1 81 ? 12.086 -2.524 -1.448 1.00 88.44 81 PRO A C 1
ATOM 667 O O . PRO A 1 81 ? 11.845 -1.385 -1.866 1.00 88.44 81 PRO A O 1
ATOM 670 N N . PRO A 1 82 ? 13.288 -3.102 -1.621 1.00 84.88 82 PRO A N 1
ATOM 671 C CA . PRO A 1 82 ? 14.333 -2.509 -2.452 1.00 84.88 82 PRO A CA 1
ATOM 672 C C . PRO A 1 82 ? 13.807 -2.143 -3.849 1.00 84.88 82 PRO A C 1
ATOM 674 O O . PRO A 1 82 ? 12.984 -2.857 -4.416 1.00 84.88 82 PRO A O 1
ATOM 677 N N . GLY A 1 83 ? 14.251 -1.005 -4.38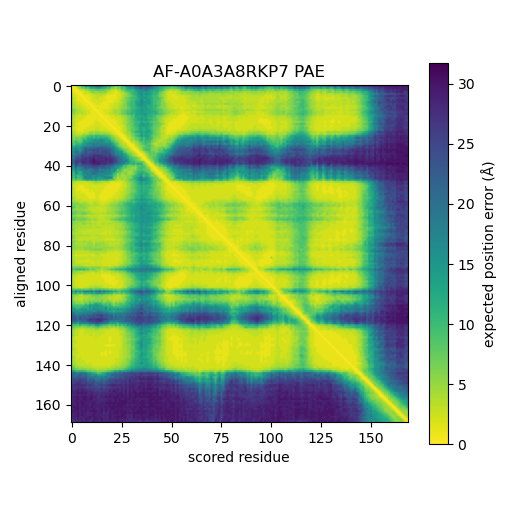9 1.00 85.38 83 GLY A N 1
ATOM 678 C CA . GLY A 1 83 ? 13.814 -0.514 -5.705 1.00 85.38 83 GLY A CA 1
ATOM 679 C C . GLY A 1 83 ? 12.442 0.181 -5.730 1.00 85.38 83 GLY A C 1
ATOM 680 O O . GLY A 1 83 ? 12.073 0.760 -6.753 1.00 85.38 83 GLY A O 1
ATOM 681 N N . ALA A 1 84 ? 11.701 0.196 -4.615 1.00 91.94 84 ALA A N 1
ATOM 682 C CA . ALA A 1 84 ? 10.455 0.947 -4.484 1.00 91.94 84 ALA A CA 1
ATOM 683 C C . ALA A 1 84 ? 10.674 2.321 -3.833 1.00 91.94 84 ALA A C 1
ATOM 685 O O . ALA A 1 84 ? 11.382 2.458 -2.836 1.00 91.94 84 ALA A O 1
ATOM 686 N N . LYS A 1 85 ? 10.006 3.352 -4.359 1.00 94.25 85 LYS A N 1
ATOM 687 C CA . LYS A 1 85 ? 10.037 4.722 -3.824 1.00 94.25 85 LYS A CA 1
ATOM 688 C C . LYS A 1 85 ? 8.644 5.171 -3.403 1.00 94.25 85 LYS A C 1
ATOM 690 O O . LYS A 1 85 ? 7.685 5.025 -4.160 1.00 94.25 85 LYS A O 1
ATOM 695 N N . LEU A 1 86 ? 8.532 5.754 -2.210 1.00 96.75 86 LEU A N 1
ATOM 696 C CA . LEU A 1 86 ? 7.289 6.361 -1.737 1.00 96.75 86 LEU A CA 1
ATOM 697 C C . LEU A 1 86 ? 6.958 7.581 -2.601 1.00 96.75 86 LEU A C 1
ATOM 699 O O . LEU A 1 86 ? 7.772 8.490 -2.727 1.00 96.75 86 LEU A O 1
ATOM 703 N N . GLN A 1 87 ? 5.762 7.611 -3.187 1.00 95.62 87 GLN A N 1
ATOM 704 C CA . GLN A 1 87 ? 5.311 8.736 -4.008 1.00 95.62 87 GLN A CA 1
ATOM 705 C C . GLN A 1 87 ? 4.229 9.563 -3.312 1.00 95.62 87 GLN A C 1
ATOM 707 O O . GLN A 1 87 ? 4.147 10.775 -3.500 1.00 95.62 87 GLN A O 1
ATOM 712 N N . ARG A 1 88 ? 3.352 8.911 -2.543 1.00 96.25 88 ARG A N 1
ATOM 713 C CA . ARG A 1 88 ? 2.282 9.588 -1.809 1.00 96.25 88 ARG A CA 1
ATOM 714 C C . ARG A 1 88 ? 1.876 8.778 -0.591 1.00 96.25 88 ARG A C 1
ATOM 716 O O . ARG A 1 88 ? 1.611 7.586 -0.704 1.00 96.25 88 ARG A O 1
ATOM 723 N N . LEU A 1 89 ? 1.727 9.470 0.527 1.00 97.62 89 LEU A N 1
ATOM 724 C CA . LEU A 1 89 ? 1.072 8.971 1.725 1.00 97.62 89 LEU A CA 1
ATOM 725 C C . LEU A 1 89 ? 0.012 9.992 2.132 1.00 97.62 89 LEU A C 1
ATOM 727 O O . LEU A 1 89 ? 0.334 11.168 2.296 1.00 97.62 89 LEU A O 1
ATOM 731 N N . ARG A 1 90 ? -1.247 9.566 2.241 1.00 96.12 90 ARG A N 1
ATOM 732 C CA . ARG A 1 90 ? -2.340 10.396 2.759 1.00 96.12 90 ARG A CA 1
ATOM 733 C C . ARG A 1 90 ? -3.068 9.663 3.867 1.00 96.12 90 ARG A C 1
ATOM 735 O O . ARG A 1 90 ? -3.399 8.485 3.732 1.00 96.12 90 ARG A O 1
ATOM 742 N N . ILE A 1 91 ? -3.360 10.414 4.914 1.00 95.00 91 ILE A N 1
ATOM 743 C CA . ILE A 1 91 ? -4.100 9.968 6.082 1.00 95.00 91 ILE A CA 1
ATOM 744 C C . ILE A 1 91 ? -5.308 10.886 6.191 1.00 95.00 91 ILE A C 1
ATOM 746 O O . ILE A 1 91 ? -5.211 12.102 6.054 1.00 95.00 91 ILE A O 1
ATOM 750 N N . SER A 1 92 ? -6.463 10.285 6.389 1.00 89.38 92 SER A N 1
ATOM 751 C CA . SER A 1 92 ? -7.709 10.968 6.700 1.00 89.38 92 SER A CA 1
ATOM 752 C C . SER A 1 92 ? -8.448 10.130 7.733 1.00 89.38 92 SER A C 1
ATOM 754 O O . SER A 1 92 ? -8.154 8.941 7.870 1.00 89.38 92 SER A O 1
ATOM 756 N N . GLY A 1 93 ? -9.417 10.720 8.435 1.00 86.62 93 GLY A N 1
ATOM 757 C CA . GLY A 1 93 ? -10.030 10.098 9.615 1.00 86.62 93 GLY A CA 1
ATOM 758 C C . GLY A 1 93 ? -10.499 8.648 9.438 1.00 86.62 93 GLY A C 1
ATOM 759 O O . GLY A 1 93 ? -10.388 7.864 10.370 1.00 86.62 93 GLY A O 1
ATOM 760 N N . GLU A 1 94 ? -10.945 8.260 8.241 1.00 93.69 94 GLU A N 1
ATOM 761 C CA . GLU A 1 94 ? -11.343 6.877 7.934 1.00 93.69 94 GLU A CA 1
ATOM 762 C C . GLU A 1 94 ? -10.557 6.231 6.789 1.00 93.69 94 GLU A C 1
ATOM 764 O O . GLU A 1 94 ? -10.850 5.093 6.420 1.00 93.69 94 GLU A O 1
ATOM 769 N N . ARG A 1 95 ? -9.613 6.938 6.156 1.00 95.38 95 ARG A N 1
ATOM 770 C CA . ARG A 1 95 ? -8.947 6.440 4.942 1.00 95.38 95 ARG A CA 1
ATOM 771 C C . ARG A 1 95 ? -7.449 6.647 5.006 1.00 95.38 95 ARG A C 1
ATOM 773 O O . ARG A 1 95 ? -6.984 7.762 5.234 1.00 95.38 95 ARG A O 1
ATOM 780 N N . LEU A 1 96 ? -6.725 5.588 4.688 1.00 97.06 96 LEU A N 1
ATOM 781 C CA . LEU A 1 96 ? -5.303 5.607 4.412 1.00 97.06 96 LEU A CA 1
ATOM 782 C C . LEU A 1 96 ? -5.073 5.371 2.923 1.00 97.06 96 LEU A C 1
ATOM 784 O O . LEU A 1 96 ? -5.747 4.551 2.298 1.00 97.06 96 LEU A O 1
ATOM 788 N N . GLN A 1 97 ? -4.115 6.083 2.350 1.00 97.69 97 GLN A N 1
ATOM 789 C CA . GLN A 1 97 ? -3.714 5.926 0.959 1.00 97.69 97 GLN A CA 1
ATOM 790 C C . GLN A 1 97 ? -2.195 5.936 0.878 1.00 97.69 97 GLN A C 1
ATOM 792 O O . GLN A 1 97 ? -1.551 6.904 1.276 1.00 97.69 97 GLN A O 1
ATOM 797 N N . LEU A 1 98 ? -1.645 4.877 0.298 1.00 98.19 98 LEU A N 1
ATOM 798 C CA . LEU A 1 98 ? -0.223 4.695 0.066 1.00 98.19 98 LEU A CA 1
ATOM 799 C C . LEU A 1 98 ? -0.001 4.456 -1.425 1.00 98.19 98 LEU A C 1
ATOM 801 O O . LEU A 1 98 ? -0.604 3.559 -2.009 1.00 98.19 98 LEU A O 1
ATOM 805 N N . ARG A 1 99 ? 0.859 5.260 -2.047 1.00 97.62 99 ARG A N 1
ATOM 806 C CA . ARG A 1 99 ? 1.269 5.107 -3.443 1.00 97.62 99 ARG A CA 1
ATOM 807 C C . ARG A 1 99 ? 2.778 5.055 -3.539 1.00 97.62 99 ARG A C 1
ATOM 809 O O . ARG A 1 99 ? 3.468 5.923 -2.998 1.00 97.62 99 ARG A O 1
ATOM 816 N N . ILE A 1 100 ? 3.266 4.081 -4.287 1.00 96.81 100 ILE A N 1
ATOM 817 C CA . ILE A 1 100 ? 4.686 3.866 -4.532 1.00 96.81 100 ILE A CA 1
ATOM 818 C C . ILE A 1 100 ? 4.972 3.837 -6.029 1.00 96.81 100 ILE A C 1
ATOM 820 O O . ILE A 1 100 ? 4.075 3.656 -6.856 1.00 96.81 100 ILE A O 1
ATOM 824 N N . ARG A 1 101 ? 6.244 4.017 -6.355 1.00 94.94 101 ARG A N 1
ATOM 825 C CA . ARG A 1 101 ? 6.813 3.855 -7.685 1.00 94.94 101 ARG A CA 1
ATOM 826 C C . ARG A 1 101 ? 7.824 2.716 -7.644 1.00 94.94 101 ARG A C 1
ATOM 828 O O . ARG A 1 101 ? 8.729 2.772 -6.815 1.00 94.94 101 ARG A O 1
ATOM 835 N N . LEU A 1 102 ? 7.692 1.743 -8.537 1.00 91.94 102 LEU A N 1
ATOM 836 C CA . LEU A 1 102 ? 8.750 0.783 -8.843 1.00 91.94 102 LEU A CA 1
ATOM 837 C C . LEU A 1 102 ? 9.506 1.278 -10.076 1.00 91.94 102 LEU A C 1
ATOM 839 O O . LEU A 1 102 ? 8.891 1.760 -11.033 1.00 91.94 102 LEU A O 1
ATOM 843 N N . GLU A 1 103 ? 10.831 1.236 -10.002 1.00 81.88 103 GLU A N 1
ATOM 844 C CA . GLU A 1 103 ? 11.702 1.625 -11.113 1.00 81.88 103 GLU A CA 1
ATOM 845 C C . GLU A 1 103 ? 11.883 0.474 -12.111 1.00 81.88 103 GLU A C 1
ATOM 847 O O . GLU A 1 103 ? 11.346 -0.617 -11.925 1.00 81.88 103 GLU A O 1
ATOM 852 N N . GLU A 1 104 ? 12.565 0.778 -13.212 1.00 71.00 104 GLU A N 1
ATOM 853 C CA . GLU A 1 104 ? 12.653 -0.046 -14.420 1.00 71.00 104 GLU A CA 1
ATOM 854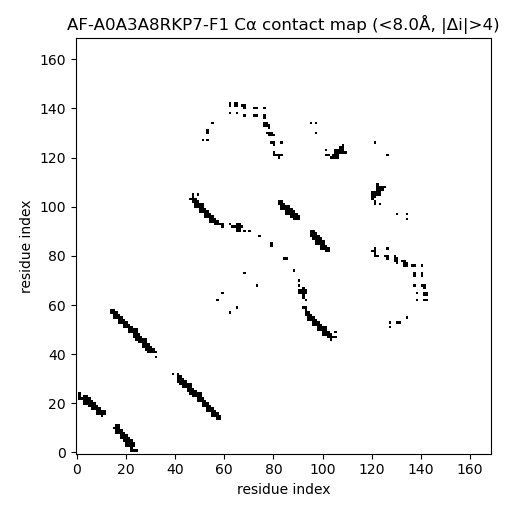 C C . GLU A 1 104 ? 13.054 -1.499 -14.126 1.00 71.00 104 GLU A C 1
ATOM 856 O O . GLU A 1 104 ? 13.928 -1.755 -13.297 1.00 71.00 104 GLU A O 1
ATOM 861 N N . SER A 1 105 ? 12.483 -2.436 -14.890 1.00 78.69 105 SER A N 1
ATOM 862 C CA . SER A 1 105 ? 12.687 -3.893 -14.763 1.00 78.69 105 SER A CA 1
ATOM 863 C C . SER A 1 105 ? 11.961 -4.534 -13.575 1.00 78.69 105 SER A C 1
ATOM 865 O O . SER A 1 105 ? 12.493 -5.446 -12.960 1.00 78.69 105 SER A O 1
ATOM 867 N N . TRP A 1 106 ? 10.763 -4.069 -13.213 1.00 85.88 106 TRP A N 1
ATOM 868 C CA . TRP A 1 106 ? 9.941 -4.724 -12.188 1.00 85.88 106 TRP A CA 1
ATOM 869 C C . TRP A 1 106 ? 9.422 -6.092 -12.665 1.00 85.88 106 TRP A C 1
ATOM 871 O O . TRP A 1 106 ? 9.209 -6.306 -13.857 1.00 85.88 106 TRP A O 1
ATOM 881 N N . LEU A 1 107 ? 9.190 -7.015 -11.728 1.00 85.81 107 LEU A N 1
ATOM 882 C CA . LEU A 1 107 ? 8.605 -8.331 -12.002 1.00 85.81 107 LEU A CA 1
ATOM 883 C C . LEU A 1 107 ? 7.252 -8.481 -11.289 1.00 85.81 107 LEU A C 1
ATOM 885 O O . LEU A 1 107 ? 7.112 -8.012 -10.155 1.00 85.81 107 LEU A O 1
ATOM 889 N N . PRO A 1 108 ? 6.249 -9.146 -11.897 1.00 84.56 108 PRO A N 1
ATOM 890 C CA . PRO A 1 108 ? 4.959 -9.377 -11.241 1.00 84.56 108 PRO A CA 1
ATOM 891 C C . PRO A 1 108 ? 5.071 -10.189 -9.942 1.00 84.56 108 PRO A C 1
ATOM 893 O O . PRO A 1 108 ? 4.392 -9.877 -8.964 1.00 84.56 108 PRO A O 1
ATOM 896 N N . PHE A 1 109 ? 5.923 -11.215 -9.943 1.00 83.38 109 PHE A N 1
ATOM 897 C CA . PHE A 1 109 ? 6.174 -12.129 -8.830 1.00 83.38 109 PHE A CA 1
ATOM 898 C C . PHE A 1 109 ? 7.563 -12.755 -8.994 1.00 83.38 109 PHE A C 1
ATOM 900 O O . PHE A 1 109 ? 7.913 -13.178 -10.097 1.00 83.38 109 PHE A O 1
ATOM 907 N N . VAL A 1 110 ? 8.330 -12.836 -7.908 1.00 81.00 110 VAL A N 1
ATOM 908 C CA . VAL A 1 110 ? 9.604 -13.557 -7.846 1.00 81.00 110 VAL A CA 1
ATOM 909 C C . VAL A 1 110 ? 9.434 -14.743 -6.889 1.00 81.00 110 VAL A C 1
ATOM 911 O O . VAL A 1 110 ? 9.180 -14.532 -5.700 1.00 81.00 110 VAL A O 1
ATOM 914 N N . PRO A 1 111 ? 9.558 -15.995 -7.370 1.00 77.88 111 PRO A N 1
ATOM 915 C CA . PRO A 1 111 ? 9.487 -17.171 -6.511 1.00 77.88 111 PRO A CA 1
ATOM 916 C C . PRO A 1 111 ? 10.514 -17.113 -5.378 1.00 77.88 111 PRO A C 1
ATOM 918 O O . PRO A 1 111 ? 11.648 -16.684 -5.575 1.00 77.88 111 PRO A O 1
ATOM 921 N N . LYS A 1 112 ? 10.130 -17.595 -4.193 1.00 70.50 112 LYS A N 1
ATOM 922 C CA . LYS A 1 112 ? 10.998 -17.600 -3.004 1.00 70.50 112 LYS A CA 1
ATOM 923 C C . LYS A 1 112 ? 12.265 -18.446 -3.195 1.00 70.50 112 LYS A C 1
ATOM 925 O O . LYS A 1 112 ? 13.290 -18.123 -2.606 1.00 70.50 112 LYS A O 1
ATOM 930 N N . ASP A 1 113 ? 12.176 -19.484 -4.024 1.00 74.38 113 ASP A N 1
ATOM 931 C CA . ASP A 1 113 ? 13.272 -20.414 -4.317 1.00 74.38 113 ASP A CA 1
ATOM 932 C C . ASP A 1 113 ? 14.162 -19.936 -5.474 1.00 74.38 113 ASP A C 1
ATOM 934 O O . ASP A 1 113 ? 15.119 -20.612 -5.848 1.00 74.38 113 ASP A O 1
ATOM 938 N N . ALA A 1 114 ? 13.863 -18.769 -6.059 1.00 66.69 114 ALA A N 1
ATOM 939 C CA . ALA A 1 114 ? 14.767 -18.152 -7.012 1.00 66.69 114 ALA A CA 1
ATOM 940 C C . ALA A 1 114 ? 16.070 -17.776 -6.282 1.00 66.69 114 ALA A C 1
ATOM 942 O O . ALA A 1 114 ? 16.007 -17.213 -5.182 1.00 66.69 114 ALA A O 1
ATOM 943 N N . PRO A 1 115 ? 17.252 -18.061 -6.860 1.00 64.44 115 PRO A N 1
ATOM 944 C CA . PRO A 1 115 ? 18.503 -17.686 -6.224 1.00 64.44 115 PRO A CA 1
ATOM 945 C C . PRO A 1 115 ? 18.500 -16.177 -5.959 1.00 64.44 115 PRO A C 1
ATOM 947 O O . PRO A 1 115 ? 18.010 -15.408 -6.783 1.00 64.44 115 PRO A O 1
ATOM 950 N N . ALA A 1 116 ? 19.030 -15.735 -4.815 1.00 58.19 116 ALA A N 1
ATOM 951 C CA . ALA A 1 116 ? 19.020 -14.319 -4.422 1.00 58.19 116 ALA A CA 1
ATOM 952 C C . ALA A 1 116 ? 19.706 -13.390 -5.453 1.00 58.19 116 ALA A C 1
ATOM 954 O O . ALA A 1 116 ? 19.472 -12.184 -5.453 1.00 58.19 116 ALA A O 1
ATOM 955 N N . GLU A 1 117 ? 20.508 -13.963 -6.355 1.00 54.62 117 GLU A N 1
ATOM 956 C CA . GLU A 1 117 ? 21.158 -13.303 -7.492 1.00 54.62 117 GLU A CA 1
ATOM 957 C C . GLU A 1 117 ? 20.312 -13.272 -8.784 1.00 54.62 117 GLU A C 1
ATOM 959 O O . GLU A 1 117 ? 20.653 -12.552 -9.719 1.00 54.62 117 GLU A O 1
ATOM 964 N N . ALA A 1 118 ? 19.199 -14.012 -8.868 1.00 54.59 118 ALA A N 1
ATOM 965 C CA . ALA A 1 118 ? 18.438 -14.205 -10.109 1.00 54.59 118 ALA A CA 1
ATOM 966 C C . ALA A 1 118 ? 17.601 -12.999 -10.548 1.00 54.59 118 ALA A C 1
ATOM 968 O O . ALA A 1 118 ? 17.169 -12.948 -11.702 1.00 54.59 118 ALA A O 1
ATOM 969 N N . SER A 1 119 ? 17.359 -12.010 -9.683 1.00 55.41 119 SER A N 1
ATOM 970 C CA . SER A 1 119 ? 16.825 -10.740 -10.172 1.00 55.41 119 SER A CA 1
ATOM 971 C C . SER A 1 119 ? 17.017 -9.573 -9.200 1.00 55.41 119 SER A C 1
ATOM 973 O O . SER A 1 119 ? 16.404 -9.569 -8.135 1.00 55.41 119 SER A O 1
ATOM 975 N N . PRO A 1 120 ? 17.764 -8.517 -9.581 1.00 66.06 120 PRO A N 1
ATOM 976 C CA . PRO A 1 120 ? 17.754 -7.234 -8.867 1.00 66.06 120 PRO A CA 1
ATOM 977 C C . PRO A 1 120 ? 16.426 -6.467 -9.049 1.00 66.06 120 PRO A C 1
ATOM 979 O O . PRO A 1 120 ? 16.255 -5.367 -8.523 1.00 66.06 120 PRO A O 1
ATOM 982 N N . ALA A 1 121 ? 15.504 -7.031 -9.829 1.00 78.25 121 ALA A N 1
ATOM 983 C CA . ALA A 1 121 ? 14.209 -6.483 -10.169 1.00 78.25 121 ALA A CA 1
ATOM 984 C C . ALA A 1 121 ? 13.265 -6.377 -8.954 1.00 78.25 121 ALA A C 1
ATOM 986 O O . ALA A 1 121 ? 13.114 -7.343 -8.201 1.00 78.25 121 ALA A O 1
ATOM 987 N N . PRO A 1 122 ? 12.559 -5.248 -8.772 1.00 84.19 122 PRO A N 1
ATOM 988 C CA . PRO A 1 122 ? 11.557 -5.131 -7.720 1.00 84.19 122 PRO A CA 1
ATOM 989 C C . PRO A 1 122 ? 10.332 -6.023 -7.999 1.00 84.19 122 PRO A C 1
ATOM 991 O O . PRO A 1 122 ? 9.710 -5.934 -9.057 1.00 84.19 122 PRO A O 1
ATOM 994 N N . ASP A 1 123 ? 9.954 -6.844 -7.015 1.00 89.25 123 ASP A N 1
ATOM 995 C CA . ASP A 1 123 ? 8.763 -7.707 -7.039 1.00 89.25 123 ASP A CA 1
ATOM 996 C C . ASP A 1 123 ? 7.495 -6.918 -6.655 1.00 89.25 123 ASP A C 1
ATOM 998 O O . ASP A 1 123 ? 7.368 -6.412 -5.530 1.00 89.25 123 ASP A O 1
ATOM 1002 N N . ALA A 1 124 ? 6.535 -6.834 -7.581 1.00 91.38 124 ALA A N 1
ATOM 1003 C CA . ALA A 1 124 ? 5.276 -6.122 -7.388 1.00 91.38 124 ALA A CA 1
ATOM 1004 C C . ALA A 1 124 ? 4.369 -6.767 -6.326 1.00 91.38 124 ALA A C 1
ATOM 1006 O O . ALA A 1 124 ? 3.771 -6.049 -5.521 1.00 91.38 124 ALA A O 1
ATOM 1007 N N . SER A 1 125 ? 4.281 -8.097 -6.271 1.00 91.50 125 SER A N 1
ATOM 1008 C CA . SER A 1 125 ? 3.481 -8.822 -5.274 1.00 91.50 125 SER A CA 1
ATOM 1009 C C . SER A 1 125 ? 4.003 -8.580 -3.851 1.00 91.50 125 SER A C 1
ATOM 1011 O O . SER A 1 125 ? 3.237 -8.278 -2.923 1.00 91.50 125 SER A O 1
ATOM 1013 N N . ARG A 1 126 ? 5.332 -8.599 -3.687 1.00 92.00 126 ARG A N 1
ATOM 1014 C CA . ARG A 1 126 ? 6.006 -8.279 -2.429 1.00 92.00 126 ARG A CA 1
ATOM 1015 C C . ARG A 1 126 ? 5.777 -6.824 -2.050 1.00 92.00 126 ARG A C 1
ATOM 1017 O O . ARG A 1 126 ? 5.479 -6.536 -0.891 1.00 92.00 126 ARG A O 1
ATOM 1024 N N . ALA A 1 127 ? 5.862 -5.913 -3.018 1.00 94.50 127 ALA A N 1
ATOM 1025 C CA . ALA A 1 127 ? 5.598 -4.497 -2.802 1.00 94.50 127 ALA A CA 1
ATOM 1026 C C . ALA A 1 127 ? 4.167 -4.249 -2.309 1.00 94.50 127 ALA A C 1
ATOM 1028 O O . ALA A 1 127 ? 3.990 -3.568 -1.301 1.00 94.50 127 ALA A O 1
ATOM 1029 N N . VAL A 1 128 ? 3.158 -4.858 -2.941 1.00 95.31 128 VAL A N 1
ATOM 1030 C CA . VAL A 1 128 ? 1.755 -4.769 -2.499 1.00 95.31 128 VAL A CA 1
ATOM 1031 C C . VAL A 1 128 ? 1.593 -5.305 -1.077 1.00 95.31 128 VAL A C 1
ATOM 1033 O O . VAL A 1 128 ? 0.953 -4.662 -0.245 1.00 95.31 128 VAL A O 1
ATOM 1036 N N . THR A 1 129 ? 2.213 -6.441 -0.764 1.00 95.31 129 THR A N 1
ATOM 1037 C CA . THR A 1 129 ? 2.146 -7.044 0.575 1.00 95.31 129 THR A CA 1
ATOM 1038 C C . THR A 1 129 ? 2.741 -6.113 1.631 1.00 95.31 129 THR A C 1
ATOM 1040 O O . THR A 1 129 ? 2.116 -5.836 2.654 1.00 95.31 129 THR A O 1
ATOM 1043 N N . MET A 1 130 ? 3.921 -5.551 1.363 1.00 96.94 130 MET A N 1
ATOM 1044 C CA . MET A 1 130 ? 4.572 -4.602 2.265 1.00 96.94 130 MET A CA 1
ATOM 1045 C C . MET A 1 130 ? 3.793 -3.290 2.408 1.00 96.94 130 MET A C 1
ATOM 1047 O O . MET A 1 130 ? 3.725 -2.737 3.507 1.00 96.94 130 MET A O 1
ATOM 1051 N N . MET A 1 131 ? 3.149 -2.811 1.339 1.00 97.44 131 MET A N 1
ATOM 1052 C CA . MET A 1 131 ? 2.236 -1.669 1.410 1.00 97.44 131 MET A CA 1
ATOM 1053 C C . MET A 1 131 ? 1.071 -1.957 2.359 1.00 97.44 131 MET A C 1
ATOM 1055 O O . MET A 1 131 ? 0.775 -1.129 3.217 1.00 97.44 131 MET A O 1
ATOM 1059 N N . LEU A 1 132 ? 0.435 -3.127 2.249 1.00 96.44 132 LEU A N 1
ATOM 1060 C CA . LEU A 1 132 ? -0.661 -3.522 3.137 1.00 96.44 132 LEU A CA 1
ATOM 1061 C C . LEU A 1 132 ? -0.207 -3.593 4.595 1.00 96.44 132 LEU A C 1
ATOM 1063 O O . LEU A 1 132 ? -0.838 -2.984 5.457 1.00 96.44 132 LEU A O 1
ATOM 1067 N N . LEU A 1 133 ? 0.915 -4.259 4.869 1.00 97.06 133 LEU A N 1
ATOM 1068 C CA . LEU A 1 133 ? 1.477 -4.338 6.219 1.00 97.06 133 LEU A CA 1
ATOM 1069 C C . LEU A 1 133 ? 1.810 -2.952 6.782 1.00 97.06 133 LEU A C 1
ATOM 1071 O O . LEU A 1 133 ? 1.509 -2.677 7.939 1.00 97.06 133 LEU A O 1
ATOM 1075 N N . SER A 1 134 ? 2.346 -2.050 5.955 1.00 97.38 134 SER A N 1
ATOM 1076 C CA . SER A 1 134 ? 2.616 -0.661 6.346 1.00 97.38 134 SER A CA 1
ATOM 1077 C C . SER A 1 134 ? 1.336 0.086 6.733 1.00 97.38 134 SER A C 1
ATOM 1079 O O . SER A 1 134 ? 1.303 0.779 7.747 1.00 97.38 134 SER A O 1
ATOM 1081 N N . LEU A 1 135 ? 0.254 -0.078 5.962 1.00 96.81 135 LEU A N 1
ATOM 1082 C CA . LEU A 1 135 ? -1.047 0.521 6.280 1.00 96.81 135 LEU A CA 1
ATOM 1083 C C . LEU A 1 135 ? -1.607 -0.017 7.603 1.00 96.81 135 LEU A C 1
ATOM 1085 O O . LEU A 1 135 ? -2.102 0.752 8.426 1.00 96.81 135 LEU A O 1
ATOM 1089 N N . TYR A 1 136 ? -1.486 -1.321 7.848 1.00 96.19 136 TYR A N 1
ATOM 1090 C CA . TYR A 1 136 ? -1.894 -1.925 9.117 1.00 96.19 136 TYR A CA 1
ATOM 1091 C C . TYR A 1 136 ? -1.011 -1.494 10.291 1.00 96.19 136 TYR A C 1
ATOM 1093 O O . TYR A 1 136 ? -1.524 -1.275 11.389 1.00 96.19 136 TYR A O 1
ATOM 1101 N N . GLN A 1 137 ? 0.283 -1.276 10.061 1.00 95.94 137 GLN A N 1
ATOM 1102 C CA . GLN A 1 137 ? 1.177 -0.712 11.064 1.00 95.94 137 GLN A CA 1
ATOM 1103 C C . GLN A 1 137 ? 0.763 0.719 11.436 1.00 95.94 137 GLN A C 1
ATOM 1105 O O . GLN A 1 137 ? 0.749 1.057 12.615 1.00 95.94 137 GLN A O 1
ATOM 1110 N N . MET A 1 138 ? 0.336 1.546 10.477 1.00 95.69 138 MET A N 1
ATOM 1111 C CA . MET A 1 138 ? -0.228 2.873 10.776 1.00 95.69 138 MET A CA 1
ATOM 1112 C C . MET A 1 138 ? -1.497 2.773 11.629 1.00 95.69 138 MET A C 1
ATOM 1114 O O . MET A 1 138 ? -1.660 3.523 12.590 1.00 95.69 138 MET A O 1
ATOM 1118 N N . LEU A 1 139 ? -2.389 1.823 11.320 1.00 94.69 139 LEU A N 1
ATOM 1119 C CA . LEU A 1 139 ? -3.578 1.570 12.139 1.00 94.69 139 LEU A CA 1
ATOM 1120 C C . LEU A 1 139 ? -3.215 1.126 13.561 1.00 94.69 139 LEU A C 1
ATOM 1122 O O . LEU A 1 139 ? -3.928 1.477 14.503 1.00 94.69 139 LEU A O 1
ATOM 1126 N N . HIS A 1 140 ? -2.131 0.366 13.715 1.00 93.38 140 HIS A N 1
ATOM 1127 C CA . HIS A 1 140 ? -1.598 -0.022 15.013 1.00 93.38 140 HIS A CA 1
ATOM 1128 C C . HIS A 1 140 ? -1.045 1.192 15.775 1.00 93.38 140 HIS A C 1
ATOM 1130 O O . HIS A 1 140 ? -1.483 1.438 16.896 1.00 93.38 140 HIS A O 1
ATOM 1136 N N . LEU A 1 141 ? -0.190 2.009 15.148 1.00 92.19 141 LEU A N 1
ATOM 1137 C CA . LEU A 1 141 ? 0.357 3.237 15.745 1.00 92.19 141 LEU A CA 1
ATOM 1138 C C . LEU A 1 141 ? -0.722 4.255 16.130 1.00 92.19 141 LEU A C 1
ATOM 1140 O O . LEU A 1 141 ? -0.580 4.971 17.114 1.00 92.19 141 LEU A O 1
ATOM 1144 N N . ALA A 1 142 ? -1.822 4.323 15.380 1.00 91.19 142 ALA A N 1
ATOM 1145 C CA . ALA A 1 142 ? -2.953 5.171 15.743 1.00 91.19 142 ALA A CA 1
ATOM 1146 C C . ALA A 1 142 ? -3.634 4.705 17.045 1.00 91.19 142 ALA A C 1
ATOM 1148 O O . ALA A 1 142 ? -4.202 5.515 17.776 1.00 91.19 142 ALA A O 1
ATOM 1149 N N . ARG A 1 143 ? -3.595 3.404 17.360 1.00 88.62 143 ARG A N 1
ATOM 1150 C CA . ARG A 1 143 ? -4.164 2.856 18.602 1.00 88.62 143 ARG A CA 1
ATOM 1151 C C . ARG A 1 143 ? -3.226 3.050 19.794 1.00 88.62 143 ARG A C 1
ATOM 1153 O O . ARG A 1 143 ? -3.721 3.260 20.901 1.00 88.62 143 ARG A O 1
ATOM 1160 N N . THR A 1 144 ? -1.914 3.016 19.570 1.00 83.88 144 THR A N 1
ATOM 1161 C CA . THR A 1 144 ? -0.879 3.149 20.602 1.00 83.88 144 THR A CA 1
ATOM 1162 C C . THR A 1 144 ? -0.324 4.582 20.658 1.00 83.88 144 THR A C 1
ATOM 1164 O O . THR A 1 144 ? 0.523 4.967 19.845 1.00 83.88 144 THR A O 1
ATOM 1167 N N . PRO A 1 145 ? -0.791 5.420 21.607 1.00 69.00 145 PRO A N 1
ATOM 1168 C CA . PRO A 1 145 ? -0.253 6.769 21.757 1.00 69.00 145 PRO A CA 1
ATOM 1169 C C . PRO A 1 145 ? 1.247 6.716 22.076 1.00 69.00 145 PRO A C 1
ATOM 1171 O O . PRO A 1 145 ? 1.721 5.771 22.708 1.00 69.00 145 PRO A O 1
ATOM 1174 N N . GLU A 1 146 ? 2.003 7.720 21.619 1.00 68.06 146 GLU A N 1
ATOM 1175 C CA . GLU A 1 146 ? 3.408 7.868 22.014 1.00 68.06 146 GLU A CA 1
ATOM 1176 C C . GLU A 1 146 ? 3.480 7.978 23.533 1.00 68.06 146 GLU A C 1
ATOM 1178 O O . GLU A 1 146 ? 2.776 8.798 24.125 1.00 68.06 146 GLU A O 1
ATOM 1183 N N . ALA A 1 147 ? 4.335 7.171 24.162 1.00 63.81 147 ALA A N 1
ATOM 1184 C CA . ALA A 1 147 ? 4.75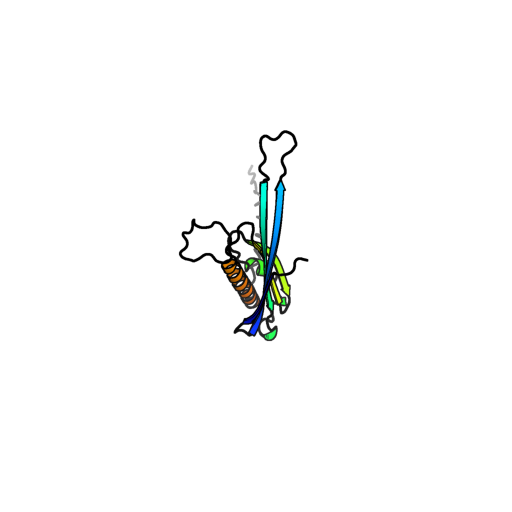8 7.475 25.518 1.00 63.81 147 ALA A CA 1
ATOM 1185 C C . ALA A 1 147 ? 5.367 8.887 25.498 1.00 63.81 147 ALA A C 1
ATOM 1187 O O . ALA A 1 147 ? 6.130 9.185 24.575 1.00 63.81 147 ALA A O 1
ATOM 1188 N N . PRO A 1 148 ? 5.031 9.773 26.450 1.00 56.47 148 PRO A N 1
ATOM 1189 C CA . PRO A 1 148 ? 5.551 11.131 26.445 1.00 56.47 148 PRO A CA 1
ATOM 1190 C C . PRO A 1 148 ? 7.077 11.073 26.380 1.00 56.47 148 PRO A C 1
ATOM 1192 O O . PRO A 1 148 ? 7.723 10.541 27.284 1.00 56.47 148 PRO A O 1
ATOM 1195 N N . LYS A 1 149 ? 7.655 11.589 25.285 1.00 55.75 149 LYS A N 1
ATOM 1196 C CA . LYS A 1 149 ? 9.097 11.809 25.189 1.00 55.75 149 LYS A CA 1
ATOM 1197 C C . LYS A 1 149 ? 9.454 12.698 26.369 1.00 55.75 149 LYS A C 1
ATOM 1199 O O . LYS A 1 149 ? 9.024 13.850 26.414 1.00 55.75 149 LYS A O 1
ATOM 1204 N N . ALA A 1 150 ? 10.174 12.138 27.341 1.00 49.75 150 ALA A N 1
ATOM 1205 C CA . ALA A 1 150 ? 10.730 12.898 28.444 1.00 49.75 150 ALA A CA 1
ATOM 1206 C C . ALA A 1 150 ? 11.480 14.071 27.818 1.00 49.75 150 ALA A C 1
ATOM 1208 O O . ALA A 1 150 ? 12.463 13.864 27.103 1.00 49.75 150 ALA A O 1
ATOM 1209 N N . GLN A 1 151 ? 10.942 15.278 28.003 1.00 51.38 151 GLN A N 1
ATOM 1210 C CA . GLN A 1 151 ? 11.578 16.506 27.562 1.00 51.38 151 GLN A CA 1
ATOM 1211 C C . GLN A 1 151 ? 13.021 16.418 28.033 1.00 51.38 151 GLN A C 1
ATOM 1213 O O . GLN A 1 151 ? 13.269 16.222 29.227 1.00 51.38 151 GLN A O 1
ATOM 1218 N N . GLN A 1 152 ? 13.957 16.452 27.085 1.00 53.62 152 GLN A N 1
ATOM 1219 C CA . GLN A 1 152 ? 15.368 16.559 27.398 1.00 53.62 152 GLN A CA 1
ATOM 1220 C C . GLN A 1 152 ? 15.483 17.788 28.289 1.00 53.62 152 GLN A C 1
ATOM 1222 O O . GLN A 1 152 ? 15.325 18.909 27.817 1.00 53.62 152 GLN A O 1
ATOM 1227 N N . ARG A 1 153 ? 15.639 17.562 29.599 1.00 50.47 153 ARG A N 1
ATOM 1228 C CA . ARG A 1 153 ? 15.901 18.623 30.561 1.00 50.47 153 ARG A CA 1
ATOM 1229 C C . ARG A 1 153 ? 17.131 19.328 30.027 1.00 50.47 153 ARG A C 1
ATOM 1231 O O . ARG A 1 153 ? 18.210 18.731 30.020 1.00 50.47 153 ARG A O 1
ATOM 1238 N N . GLU A 1 154 ? 16.943 20.541 29.520 1.00 54.84 154 GLU A N 1
ATOM 1239 C CA . GLU A 1 154 ? 18.040 21.419 29.155 1.00 54.84 154 GLU A CA 1
ATOM 1240 C C . GLU A 1 154 ? 18.999 21.417 30.343 1.00 54.84 154 GLU A C 1
ATOM 1242 O O . GLU A 1 154 ? 18.631 21.783 31.463 1.00 54.84 154 GLU A O 1
ATOM 1247 N N . LYS A 1 155 ? 20.202 20.870 30.135 1.00 57.12 155 LYS A N 1
ATOM 1248 C CA . LYS A 1 155 ? 21.238 20.887 31.164 1.00 57.12 155 LYS A CA 1
ATOM 1249 C C . LYS A 1 155 ? 21.446 22.359 31.523 1.00 57.12 155 LYS A C 1
ATOM 1251 O O . LYS A 1 155 ? 21.773 23.132 30.620 1.00 57.12 155 LYS A O 1
ATOM 1256 N N . PRO A 1 156 ? 21.260 22.764 32.792 1.00 59.06 156 PRO A N 1
ATOM 1257 C CA . PRO A 1 156 ? 21.460 24.151 33.168 1.00 59.06 156 PRO A CA 1
ATOM 1258 C C . PRO A 1 156 ? 22.894 24.560 32.808 1.00 59.06 156 PRO A C 1
ATOM 1260 O O . PRO A 1 156 ? 23.817 23.750 32.972 1.00 59.06 156 PRO A O 1
ATOM 1263 N N . PRO A 1 157 ? 23.107 25.784 32.292 1.00 63.81 157 PRO A N 1
ATOM 1264 C CA . PRO A 1 157 ? 24.424 26.216 31.862 1.00 63.81 157 PRO A CA 1
ATOM 1265 C C . PRO A 1 157 ? 25.404 26.134 33.032 1.00 63.81 157 PRO A C 1
ATOM 1267 O O . PRO A 1 157 ? 25.147 26.621 34.136 1.00 63.81 157 PRO A O 1
ATOM 1270 N N . HIS A 1 158 ? 26.537 25.487 32.765 1.00 62.34 158 HIS A N 1
ATOM 1271 C CA . HIS A 1 158 ? 27.635 25.274 33.696 1.00 62.34 158 HIS A CA 1
ATOM 1272 C C . HIS A 1 158 ? 28.053 26.627 34.299 1.00 62.34 158 HIS A C 1
ATOM 1274 O O . HIS A 1 158 ? 28.661 27.460 33.623 1.00 62.34 158 HIS A O 1
ATOM 1280 N N . ARG A 1 159 ? 27.721 26.878 35.574 1.00 60.53 159 ARG A N 1
ATOM 1281 C CA . ARG A 1 159 ? 28.211 28.061 36.297 1.00 60.53 159 ARG A CA 1
ATOM 1282 C C . ARG A 1 159 ? 29.739 27.981 36.332 1.00 60.53 159 ARG A C 1
ATOM 1284 O O . ARG A 1 159 ? 30.303 27.145 37.033 1.00 60.53 159 ARG A O 1
ATOM 1291 N N . ARG A 1 160 ? 30.414 28.838 35.558 1.00 58.09 160 ARG A N 1
ATOM 1292 C CA . ARG A 1 160 ? 31.865 29.051 35.652 1.00 58.09 160 ARG A CA 1
ATOM 1293 C C . ARG A 1 160 ? 32.187 29.491 37.081 1.00 58.09 160 ARG A C 1
ATOM 1295 O O . ARG A 1 160 ? 31.789 30.577 37.501 1.00 58.09 160 ARG A O 1
ATOM 1302 N N . ALA A 1 161 ? 32.894 28.643 37.822 1.00 59.38 161 ALA A N 1
ATOM 1303 C CA . ALA A 1 161 ? 33.427 28.986 39.130 1.00 59.38 161 ALA A CA 1
ATOM 1304 C C . ALA A 1 161 ? 34.398 30.166 38.970 1.00 59.38 161 ALA A C 1
ATOM 1306 O O . ALA A 1 161 ? 35.431 30.054 38.308 1.00 59.38 161 ALA A O 1
ATOM 1307 N N . LYS A 1 162 ? 34.050 31.322 39.545 1.00 57.50 162 LYS A N 1
ATOM 1308 C CA . LYS A 1 162 ? 34.972 32.453 39.657 1.00 57.50 162 LYS A CA 1
ATOM 1309 C C . LYS A 1 162 ? 36.101 32.042 40.599 1.00 57.50 162 LYS A C 1
ATOM 1311 O O . LYS A 1 162 ? 35.905 31.916 41.804 1.00 57.50 162 LYS A O 1
ATOM 1316 N N . SER A 1 163 ? 37.273 31.828 40.011 1.00 53.72 163 SER A N 1
ATOM 1317 C CA . SER A 1 163 ? 38.564 31.729 40.685 1.00 53.72 163 SER A CA 1
ATOM 1318 C C . SER A 1 163 ? 38.739 32.920 41.638 1.00 53.72 163 SER A C 1
ATOM 1320 O O . SER A 1 163 ? 38.941 34.060 41.219 1.00 53.72 163 SER A O 1
ATOM 1322 N N . ARG A 1 164 ? 38.613 32.662 42.945 1.00 56.66 164 ARG A N 1
ATOM 1323 C CA . ARG A 1 164 ? 39.084 33.564 43.998 1.00 56.66 164 ARG A CA 1
ATOM 1324 C C . ARG A 1 164 ? 40.606 33.433 44.042 1.00 56.66 164 ARG A C 1
ATOM 1326 O O . ARG A 1 164 ? 41.135 32.566 44.732 1.00 56.66 164 ARG A O 1
ATOM 1333 N N . ARG A 1 165 ? 41.317 34.298 43.314 1.00 58.34 165 ARG A N 1
ATOM 1334 C CA . ARG A 1 165 ? 42.734 34.561 43.595 1.00 58.34 165 ARG A CA 1
ATOM 1335 C C . ARG A 1 165 ? 42.824 35.198 44.982 1.00 58.34 165 ARG A C 1
ATOM 1337 O O . ARG A 1 165 ? 42.519 36.373 45.153 1.00 58.34 165 ARG A O 1
ATOM 1344 N N . ARG A 1 166 ? 43.223 34.395 45.970 1.00 54.88 166 ARG A N 1
ATOM 1345 C CA . ARG A 1 166 ? 43.842 34.884 47.203 1.00 54.88 166 ARG A CA 1
ATOM 1346 C C . ARG A 1 166 ? 45.142 35.582 46.805 1.00 54.88 166 ARG A C 1
ATOM 1348 O O . ARG A 1 166 ? 45.993 34.953 46.181 1.00 54.88 166 ARG A O 1
ATOM 1355 N N . ARG A 1 167 ? 45.285 36.858 47.152 1.00 55.03 167 ARG A N 1
ATOM 1356 C CA . ARG A 1 167 ? 46.586 37.519 47.217 1.00 55.03 167 ARG A CA 1
ATOM 1357 C C . ARG A 1 167 ? 46.845 37.811 48.690 1.00 55.03 167 ARG A C 1
ATOM 1359 O O . ARG A 1 167 ? 46.139 38.602 49.302 1.00 55.03 167 ARG A O 1
ATOM 1366 N N . SER A 1 168 ? 47.754 37.027 49.243 1.00 50.59 168 SER A N 1
ATOM 1367 C CA . SER A 1 168 ? 48.481 37.255 50.485 1.00 50.59 168 SER A CA 1
ATOM 1368 C C . SER A 1 168 ? 49.637 38.219 50.218 1.00 50.59 168 SER A C 1
ATOM 1370 O O . SER A 1 168 ? 50.248 38.111 49.150 1.00 50.59 168 SER A O 1
ATOM 1372 N N . GLY A 1 169 ? 49.957 39.068 51.196 1.00 42.09 169 GLY A N 1
ATOM 1373 C CA . GLY A 1 169 ? 51.133 39.944 51.202 1.00 42.09 169 GLY A CA 1
ATOM 1374 C C . GLY A 1 169 ? 50.755 41.405 51.119 1.00 42.09 169 GLY A C 1
ATOM 1375 O O . GLY A 1 169 ? 50.565 41.869 49.974 1.00 42.09 169 GLY A O 1
#

Secondary structure (DSSP, 8-state):
-PPPSEEEEEE-TTS-EEEEEEEEEEEEEEEPP-TT-SS---EEEEEEEEEEEEEEE--GGG-GGGGG--HHHHHHT----TTEEEEEEEEETTEEEEEEEE-SS-BS---TTS-TTS--SPBHHHHHHHHHHHHHHHHHHHHSPPPP------PPP------------

Sequence (169 aa):
MLDPWLTRETRLADGAHLRLSAVERRRNKISVPGPNAPWRRKKAKEYDTLFLEARLRVKAKRHPRLATLTQDRAQEAVRLPPGAKLQRLRISGERLQLRIRLEESWLPFVPKDAPAEASPAPDASRAVTMMLLSLYQMLHLARTPEAPKAQQREKPPHRRAKSRRRRSG

Mean predicted aligned error: 11.71 Å

Solvent-accessible surface area (backbone atoms only — not comparable to full-atom values): 10190 Å² total; per-residue (Å²): 134,85,74,58,86,39,76,48,77,51,72,46,97,90,66,30,39,39,39,41,37,34,31,76,48,78,44,79,45,74,47,75,79,62,97,87,61,84,77,94,69,77,46,76,46,80,41,46,35,40,36,45,35,43,34,42,37,46,58,42,92,83,37,75,39,39,58,72,50,49,71,67,64,43,54,70,34,57,49,72,52,75,67,50,41,88,72,46,77,48,80,42,51,40,37,40,35,45,28,35,35,36,48,67,63,57,38,73,68,72,66,88,85,51,59,89,82,74,56,95,43,32,37,48,51,60,39,52,50,34,48,52,53,18,55,51,40,33,57,49,52,29,73,50,74,80,74,81,76,75,72,78,73,75,74,74,79,81,78,77,78,77,81,77,79,81,81,84,134

pLDDT: mean 81.92, std 15.72, range [42.09, 98.19]

Nearest PDB structures (foldseek):
  8gln-assembly1_F  TM=5.118E-01  e=6.131E+00  Flavobacterium johnsoniae
  1yc9-assembly1_A-3  TM=2.214E-01  e=9.838E+00  Vibrio cholerae